Protein AF-A0A7C1K9H1-F1 (afdb_monomer_lite)

pLDDT: mean 91.11, std 9.0, range [36.41, 98.31]

Secondary structure (DSSP, 8-state):
------TT-----EEEES---STTT-HHHHHHHHHHHTT-HHHIIIIIIIIIIIIIIITTT-HHHHHHHHHHTT--HHHHHHHHHHHHHHTPBPTT-S-BHHHHHHHH--S-EEEEEETTT--HHHHHHHHHTT--EEEESS--S-HHHHTHHHHHHHHHHHHHHT--

Foldseek 3Di:
DDPDDPPVPPDQEEEAQLDDFFLQSLVVLVVLQVCVVVVNNVVCLPDVNLPVPLPPVVPPPAPVSVVVSVVSVVDDSVVVNVVSVVSNVQRDADVVGRTGPNNVVVLPDPHHYEYEAAPAADDPVVVVSCVVSVGHYDYDPHDHSCCCRRVVVVVVVVVVVVVVVRPD

Radius of gyration: 17.2 Å; chains: 1; bounding box: 39×38×47 Å

Sequence (168 aa):
MIVAADPERRIKGFVNIEGDLTPHDVFISSRAAAAAERGDFAGWFETDFKEELVLKSWDGKWASCCRYYASLQFCRPEAFLANAREIVLRNQPLPGRSESRMGMTYADLKVPKVFCWGSESLAEGMLDFLEATSLYHKKFEPAFHWPMIDRAEGFYGFLSRFLKSVQD

Structure (mmCIF, N/CA/C/O backbone):
data_AF-A0A7C1K9H1-F1
#
_entry.id   AF-A0A7C1K9H1-F1
#
loop_
_atom_site.group_PDB
_atom_site.id
_atom_site.type_symbol
_atom_site.label_atom_id
_atom_site.label_alt_id
_atom_site.label_comp_id
_atom_site.label_asym_id
_atom_site.label_entity_id
_atom_site.label_seq_id
_atom_site.pdbx_PDB_ins_code
_atom_site.Cartn_x
_atom_site.Cartn_y
_atom_site.Cartn_z
_atom_site.occupancy
_atom_site.B_iso_or_equiv
_atom_site.auth_seq_id
_atom_site.auth_comp_id
_atom_site.auth_asym_id
_atom_site.auth_atom_id
_atom_site.pdbx_PDB_model_num
ATOM 1 N N . MET A 1 1 ? 0.067 -22.910 5.173 1.00 42.69 1 MET A N 1
ATOM 2 C CA . MET A 1 1 ? -0.557 -21.592 5.406 1.00 42.69 1 MET A CA 1
ATOM 3 C C . MET A 1 1 ? -1.117 -21.593 6.816 1.00 42.69 1 MET A C 1
ATOM 5 O O . MET A 1 1 ? -2.015 -22.377 7.090 1.00 42.69 1 MET A O 1
ATOM 9 N N . ILE A 1 2 ? -0.532 -20.812 7.723 1.00 36.41 2 ILE A N 1
ATOM 10 C CA . ILE A 1 2 ? -1.029 -20.696 9.097 1.00 36.41 2 ILE A CA 1
ATOM 11 C C . ILE A 1 2 ? -2.134 -19.643 9.061 1.00 36.41 2 ILE A C 1
ATOM 13 O O . ILE A 1 2 ? -1.858 -18.459 8.895 1.00 36.41 2 ILE A O 1
ATOM 17 N N . VAL A 1 3 ? -3.389 -20.079 9.147 1.00 54.22 3 VAL A N 1
ATOM 18 C CA . VAL A 1 3 ? -4.498 -19.183 9.480 1.00 54.22 3 VAL A CA 1
ATOM 19 C C . VAL A 1 3 ? -4.338 -18.884 10.966 1.00 54.22 3 VAL A C 1
ATOM 21 O O . VAL A 1 3 ? -4.666 -19.717 11.807 1.00 54.22 3 VAL A O 1
ATOM 24 N N . ALA A 1 4 ? -3.730 -17.745 11.290 1.00 65.62 4 ALA A N 1
ATOM 25 C CA . ALA A 1 4 ? -3.620 -17.304 12.670 1.00 65.62 4 ALA A CA 1
ATOM 26 C C . ALA A 1 4 ? -5.005 -16.824 13.122 1.00 65.62 4 ALA A C 1
ATOM 28 O O . ALA A 1 4 ? -5.509 -15.812 12.641 1.00 65.62 4 ALA A O 1
ATOM 29 N N . ALA A 1 5 ? -5.642 -17.595 13.999 1.00 75.06 5 ALA A N 1
ATOM 30 C CA . ALA A 1 5 ? -6.847 -17.172 14.695 1.00 75.06 5 ALA A CA 1
ATOM 31 C C . ALA A 1 5 ? -6.462 -16.414 15.972 1.00 75.06 5 ALA A C 1
ATOM 33 O O . ALA A 1 5 ? -5.412 -16.677 16.559 1.00 75.06 5 ALA A O 1
ATOM 34 N N . ASP A 1 6 ? -7.339 -15.522 16.428 1.00 84.62 6 ASP A N 1
ATOM 35 C CA . ASP A 1 6 ? -7.226 -14.844 17.723 1.00 84.62 6 ASP A CA 1
ATOM 36 C C . ASP A 1 6 ? -8.312 -15.357 18.689 1.00 84.62 6 ASP A C 1
ATOM 38 O O . ASP A 1 6 ? -9.269 -14.641 18.999 1.00 84.62 6 ASP A O 1
ATOM 42 N N . PRO A 1 7 ? -8.235 -16.630 19.131 1.00 83.69 7 PRO A N 1
ATOM 43 C CA . PRO A 1 7 ? -9.258 -17.216 19.997 1.00 83.69 7 PRO A CA 1
ATOM 44 C C . PRO A 1 7 ? -9.335 -16.506 21.355 1.00 83.69 7 PRO A C 1
ATOM 46 O O . PRO A 1 7 ? -10.401 -16.443 21.962 1.00 83.69 7 PRO A O 1
ATOM 49 N N . GLU A 1 8 ? -8.220 -15.929 21.804 1.00 89.38 8 GLU A N 1
ATOM 50 C CA . GLU A 1 8 ? -8.106 -15.182 23.058 1.00 89.38 8 GLU A CA 1
ATOM 51 C C . GLU A 1 8 ? -8.584 -13.723 22.937 1.00 89.38 8 GLU A C 1
ATOM 53 O O . GLU A 1 8 ? -8.588 -12.997 23.931 1.00 89.38 8 GLU A O 1
ATOM 58 N N . ARG A 1 9 ? -9.012 -13.279 21.742 1.00 87.38 9 ARG A N 1
ATOM 59 C CA . ARG A 1 9 ? -9.493 -11.910 21.475 1.00 87.38 9 ARG A CA 1
ATOM 60 C C . ARG A 1 9 ? -8.503 -10.837 21.947 1.00 87.38 9 ARG A C 1
ATOM 62 O O . ARG A 1 9 ? -8.896 -9.837 22.566 1.00 87.38 9 ARG A O 1
ATOM 69 N N . ARG A 1 10 ? -7.212 -11.066 21.699 1.00 90.88 10 ARG A N 1
ATOM 70 C CA . ARG A 1 10 ? -6.106 -10.158 22.032 1.00 90.88 10 ARG A CA 1
ATOM 71 C C . ARG A 1 10 ? -6.031 -8.971 21.080 1.00 90.88 10 ARG A C 1
ATOM 73 O O . ARG A 1 10 ? -5.587 -7.900 21.485 1.00 90.88 10 ARG A O 1
ATOM 80 N N . ILE A 1 11 ? -6.468 -9.137 19.836 1.00 92.69 11 ILE A N 1
ATOM 81 C CA . ILE A 1 11 ? -6.533 -8.073 18.839 1.00 92.69 11 ILE A CA 1
ATOM 82 C C . ILE A 1 11 ? -7.756 -7.214 19.158 1.00 92.69 11 ILE A C 1
ATOM 84 O O . ILE A 1 11 ? -8.897 -7.627 18.969 1.00 92.69 11 ILE A O 1
ATOM 88 N N . LYS A 1 12 ? -7.512 -6.003 19.662 1.00 94.50 12 LYS A N 1
ATOM 89 C CA . LYS A 1 12 ? -8.573 -5.047 20.015 1.00 94.50 12 LYS A CA 1
ATOM 90 C C . LYS A 1 12 ? -8.904 -4.054 18.910 1.00 94.50 12 LYS A C 1
ATOM 92 O O . LYS A 1 12 ? -9.960 -3.441 18.936 1.00 94.50 12 LYS A O 1
ATOM 97 N N . GLY A 1 13 ? -8.031 -3.918 17.919 1.00 95.12 13 GLY A N 1
ATOM 98 C CA . GLY A 1 13 ? -8.283 -3.063 16.772 1.00 95.12 13 GLY A CA 1
ATOM 99 C C . GLY A 1 13 ? -7.324 -3.337 15.625 1.00 95.12 13 GLY A C 1
ATOM 100 O O . GLY A 1 13 ? -6.299 -3.995 15.802 1.00 95.12 13 GLY A O 1
ATOM 101 N N . PHE A 1 14 ? -7.670 -2.830 14.445 1.00 95.94 14 PHE A N 1
ATOM 102 C CA . PHE A 1 14 ? -6.897 -3.019 13.225 1.00 95.94 14 PHE A CA 1
ATOM 103 C C . PHE A 1 14 ? -6.786 -1.712 12.435 1.00 95.94 14 PHE A C 1
ATOM 105 O O . PHE A 1 14 ? -7.788 -1.122 12.034 1.00 95.94 14 PHE A O 1
ATOM 112 N N . VAL A 1 15 ? -5.559 -1.267 12.179 1.00 96.94 15 VAL A N 1
ATOM 113 C CA . VAL A 1 15 ? -5.284 -0.101 11.333 1.00 96.94 15 VAL A CA 1
ATOM 114 C C . VAL A 1 15 ? -4.713 -0.611 10.021 1.00 96.94 15 VAL A C 1
ATOM 116 O O . VAL A 1 15 ? -3.608 -1.148 9.999 1.00 96.94 15 VAL A O 1
ATOM 119 N N . ASN A 1 16 ? -5.473 -0.457 8.941 1.00 95.62 16 ASN A N 1
ATOM 120 C CA . ASN A 1 16 ? -4.986 -0.702 7.591 1.00 95.62 16 ASN A CA 1
ATOM 121 C C . ASN A 1 16 ? -4.458 0.617 7.023 1.00 95.62 16 ASN A C 1
ATOM 123 O O . ASN A 1 16 ? -5.179 1.609 7.067 1.00 95.62 16 ASN A O 1
ATOM 127 N N . ILE A 1 17 ? -3.228 0.648 6.520 1.00 95.19 17 ILE A N 1
ATOM 128 C CA . ILE A 1 17 ? -2.641 1.830 5.881 1.00 95.19 17 ILE A CA 1
ATOM 129 C C . ILE A 1 17 ? -2.395 1.448 4.430 1.00 95.19 17 ILE A C 1
ATOM 131 O O . ILE A 1 17 ? -1.437 0.734 4.156 1.00 95.19 17 ILE A O 1
ATOM 135 N N . GLU A 1 18 ? -3.303 1.866 3.551 1.00 91.00 18 GLU A N 1
ATOM 136 C CA . GLU A 1 18 ? -3.249 1.607 2.104 1.00 91.00 18 GLU A CA 1
ATOM 137 C C . GLU A 1 18 ? -2.947 0.160 1.695 1.00 91.00 18 GLU A C 1
ATOM 139 O O . GLU A 1 18 ? -2.341 -0.096 0.660 1.00 91.00 18 GLU A O 1
ATOM 144 N N . GLY A 1 19 ? -3.369 -0.811 2.505 1.00 89.12 19 GLY A N 1
ATOM 145 C CA . GLY A 1 19 ? -3.299 -2.213 2.127 1.00 89.12 19 GLY A CA 1
ATOM 146 C C . GLY A 1 19 ? -4.357 -2.547 1.082 1.00 89.12 19 GLY A C 1
ATOM 147 O O . GLY A 1 19 ? -5.501 -2.110 1.202 1.00 89.12 19 GLY A O 1
ATOM 148 N N . ASP A 1 20 ? -3.984 -3.376 0.112 1.00 89.62 20 ASP A N 1
ATOM 149 C CA . ASP A 1 20 ? -4.847 -3.775 -0.999 1.00 89.62 20 ASP A CA 1
ATOM 150 C C . ASP A 1 20 ? -6.151 -4.418 -0.501 1.00 89.62 20 ASP A C 1
ATOM 152 O O . ASP A 1 20 ? -6.135 -5.482 0.131 1.00 89.62 20 ASP A O 1
ATOM 156 N N . LEU A 1 21 ? -7.288 -3.776 -0.785 1.00 89.19 21 LEU A N 1
ATOM 157 C CA . LEU A 1 21 ? -8.617 -4.347 -0.538 1.00 89.19 21 LEU A CA 1
ATOM 158 C C . LEU A 1 21 ? -9.332 -4.702 -1.843 1.00 89.19 21 LEU A C 1
ATOM 160 O O . LEU A 1 21 ? -10.220 -5.561 -1.846 1.00 89.19 21 LEU A O 1
ATOM 164 N N . THR A 1 22 ? -8.934 -4.096 -2.961 1.00 88.06 22 THR A N 1
ATOM 165 C CA . THR A 1 22 ? -9.557 -4.315 -4.265 1.00 88.06 22 THR A CA 1
ATOM 166 C C . THR A 1 22 ? -8.532 -4.729 -5.324 1.00 88.06 22 THR A C 1
ATOM 168 O O . THR A 1 22 ? -7.336 -4.471 -5.175 1.00 88.06 22 THR A O 1
ATOM 171 N N . PRO A 1 23 ? -8.979 -5.326 -6.444 1.00 85.81 23 PRO A N 1
ATOM 172 C CA . PRO A 1 23 ? -8.108 -5.551 -7.597 1.00 85.81 23 PRO A CA 1
ATOM 173 C C . PRO A 1 23 ? -7.551 -4.252 -8.214 1.00 85.81 23 PRO A C 1
ATOM 175 O O . PRO A 1 23 ? -6.617 -4.313 -9.009 1.00 85.81 23 PRO A O 1
ATOM 178 N N . HIS A 1 24 ? -8.113 -3.083 -7.884 1.00 84.31 24 HIS A N 1
ATOM 179 C CA . HIS A 1 24 ? -7.668 -1.795 -8.422 1.00 84.31 24 HIS A CA 1
ATOM 180 C C . HIS A 1 24 ? -6.378 -1.288 -7.762 1.00 84.31 24 HIS A C 1
ATOM 182 O O . HIS A 1 24 ? -5.612 -0.573 -8.405 1.00 84.31 24 HIS A O 1
ATOM 188 N N . ASP A 1 25 ? -6.103 -1.703 -6.523 1.00 83.69 25 ASP A N 1
ATOM 189 C CA . ASP A 1 25 ? -4.963 -1.209 -5.735 1.00 83.69 25 ASP A CA 1
ATOM 190 C C . ASP A 1 25 ? -3.648 -1.932 -6.077 1.00 83.69 25 ASP A C 1
ATOM 192 O O . ASP A 1 25 ? -2.552 -1.396 -5.920 1.00 83.69 25 ASP A O 1
ATOM 196 N N . VAL A 1 26 ? -3.735 -3.118 -6.687 1.00 88.19 26 VAL A N 1
ATOM 197 C CA . VAL A 1 26 ? -2.577 -3.989 -6.947 1.00 88.19 26 VAL A CA 1
ATOM 198 C C . VAL A 1 26 ? -1.810 -3.652 -8.232 1.00 88.19 26 VAL A C 1
ATOM 200 O O . VAL A 1 26 ? -1.228 -4.538 -8.867 1.00 88.19 26 VAL A O 1
ATOM 203 N N . PHE A 1 27 ? -1.794 -2.388 -8.662 1.00 89.88 27 PHE A N 1
ATOM 204 C CA . PHE A 1 27 ? -1.278 -2.002 -9.982 1.00 89.88 27 PHE A CA 1
ATOM 205 C C . PHE A 1 27 ? 0.232 -2.257 -10.144 1.00 89.88 27 PHE A C 1
ATOM 207 O O . PHE A 1 27 ? 0.649 -2.793 -11.174 1.00 89.88 27 PHE A O 1
ATOM 214 N N . ILE A 1 28 ? 1.058 -1.936 -9.137 1.00 93.44 28 ILE A N 1
ATOM 215 C CA . ILE A 1 28 ? 2.505 -2.228 -9.163 1.00 93.44 28 ILE A CA 1
ATOM 216 C C . ILE A 1 28 ? 2.735 -3.734 -9.198 1.00 93.44 28 ILE A C 1
ATOM 218 O O . ILE A 1 28 ? 3.493 -4.226 -10.033 1.00 93.44 28 ILE A O 1
ATOM 222 N N . SER A 1 29 ? 2.038 -4.470 -8.332 1.00 95.12 29 SER A N 1
ATOM 223 C CA . SER A 1 29 ? 2.144 -5.926 -8.244 1.00 95.12 29 SER A CA 1
ATOM 224 C C . SER A 1 29 ? 1.739 -6.606 -9.556 1.00 95.12 29 SER A C 1
ATOM 226 O O . SER A 1 29 ? 2.416 -7.523 -10.018 1.00 95.12 29 SER A O 1
ATOM 228 N N . SER A 1 30 ? 0.692 -6.100 -10.213 1.00 94.81 30 SER A N 1
ATOM 229 C CA . SER A 1 30 ? 0.236 -6.567 -11.527 1.00 94.81 30 SER A CA 1
ATOM 230 C C . SER A 1 30 ? 1.267 -6.295 -12.621 1.00 94.81 30 SER A C 1
ATOM 232 O O . SER A 1 30 ? 1.564 -7.181 -13.421 1.00 94.81 30 SER A O 1
ATOM 234 N N . ARG A 1 31 ? 1.871 -5.098 -12.640 1.00 96.44 31 ARG A N 1
ATOM 235 C CA . ARG A 1 31 ? 2.936 -4.754 -13.598 1.00 96.44 31 ARG A CA 1
ATOM 236 C C . ARG A 1 31 ? 4.181 -5.619 -13.401 1.00 96.44 31 ARG A C 1
ATOM 238 O O . ARG A 1 31 ? 4.726 -6.107 -14.388 1.00 96.44 31 ARG A O 1
ATOM 245 N N . ALA A 1 32 ? 4.571 -5.868 -12.152 1.00 97.50 32 ALA A N 1
ATOM 246 C CA . ALA A 1 32 ? 5.688 -6.744 -11.810 1.00 97.50 32 ALA A CA 1
ATOM 247 C C . ALA A 1 32 ? 5.455 -8.183 -12.292 1.00 97.50 32 ALA A C 1
ATOM 249 O O . ALA A 1 32 ? 6.321 -8.776 -12.938 1.00 97.50 32 ALA A O 1
ATOM 250 N N . ALA A 1 33 ? 4.269 -8.736 -12.012 1.00 96.94 33 ALA A N 1
ATOM 251 C CA . ALA A 1 33 ? 3.891 -10.075 -12.452 1.00 96.94 33 ALA A CA 1
ATOM 252 C C . ALA A 1 33 ? 3.893 -10.182 -13.986 1.00 96.94 33 ALA A C 1
ATOM 254 O O . ALA A 1 33 ? 4.521 -11.091 -14.528 1.00 96.94 33 ALA A O 1
ATOM 255 N N . ALA A 1 34 ? 3.296 -9.209 -14.680 1.00 97.06 34 ALA A N 1
ATOM 256 C CA . ALA A 1 34 ? 3.252 -9.174 -16.140 1.00 97.06 34 ALA A CA 1
ATOM 257 C C . ALA A 1 34 ? 4.646 -9.023 -16.775 1.00 97.06 34 ALA A C 1
ATOM 259 O O . ALA A 1 34 ? 4.929 -9.641 -17.800 1.00 97.06 34 ALA A O 1
ATOM 260 N N . ALA A 1 35 ? 5.539 -8.216 -16.192 1.00 97.81 35 ALA A N 1
ATOM 261 C CA . ALA A 1 35 ? 6.923 -8.108 -16.659 1.00 97.81 35 ALA A CA 1
ATOM 262 C C . ALA A 1 35 ? 7.663 -9.446 -16.529 1.00 97.81 35 ALA A C 1
ATOM 264 O O . ALA A 1 35 ? 8.363 -9.867 -17.450 1.00 97.81 35 ALA A O 1
ATOM 265 N N . ALA A 1 36 ? 7.447 -10.163 -15.424 1.00 97.56 36 ALA A N 1
ATOM 266 C CA . ALA A 1 36 ? 8.023 -11.486 -15.226 1.00 97.56 36 ALA A CA 1
ATOM 267 C C . ALA A 1 36 ? 7.480 -12.536 -16.203 1.00 97.56 36 ALA A C 1
ATOM 269 O O . ALA A 1 36 ? 8.250 -13.367 -16.676 1.00 97.56 36 ALA A O 1
ATOM 270 N N . GLU A 1 37 ? 6.188 -12.497 -16.535 1.00 97.44 37 GLU A N 1
ATOM 271 C CA . GLU A 1 37 ? 5.587 -13.376 -17.552 1.00 97.44 37 GLU A CA 1
ATOM 272 C C . GLU A 1 37 ? 6.181 -13.149 -18.946 1.00 97.44 37 GLU A C 1
ATOM 274 O O . GLU A 1 37 ? 6.340 -14.099 -19.710 1.00 97.44 37 GLU A O 1
ATOM 279 N N . ARG A 1 38 ? 6.576 -11.909 -19.261 1.00 97.62 38 ARG A N 1
ATOM 280 C CA . ARG A 1 38 ? 7.287 -11.571 -20.504 1.00 97.62 38 ARG A CA 1
ATOM 281 C C . ARG A 1 38 ? 8.789 -11.875 -20.467 1.00 97.62 38 ARG A C 1
ATOM 283 O O . ARG A 1 38 ? 9.457 -11.688 -21.477 1.00 97.62 38 ARG A O 1
ATOM 290 N N . GLY A 1 39 ? 9.327 -12.324 -19.331 1.00 97.81 39 GLY A N 1
ATOM 291 C CA . GLY A 1 39 ? 10.761 -12.571 -19.156 1.00 97.81 39 GLY A CA 1
ATOM 292 C C . GLY A 1 39 ? 11.612 -11.309 -18.956 1.00 97.81 39 GLY A C 1
ATOM 293 O O . GLY A 1 39 ? 12.830 -11.392 -19.055 1.00 97.81 39 GLY A O 1
ATOM 294 N N . ASP A 1 40 ? 10.995 -10.166 -18.645 1.00 97.81 40 ASP A N 1
ATOM 295 C CA . ASP A 1 40 ? 11.643 -8.845 -18.556 1.00 97.81 40 ASP A CA 1
ATOM 296 C C . ASP A 1 40 ? 11.541 -8.224 -17.148 1.00 97.81 40 ASP A C 1
ATOM 298 O O . ASP A 1 40 ? 11.511 -7.013 -16.950 1.00 97.81 40 ASP A O 1
ATOM 302 N N . PHE A 1 41 ? 11.444 -9.056 -16.110 1.00 98.25 41 PHE A N 1
ATOM 303 C CA . PHE A 1 41 ? 11.285 -8.538 -14.750 1.00 98.25 41 PHE A CA 1
ATOM 304 C C . PHE A 1 41 ? 12.474 -7.681 -14.295 1.00 98.25 41 PHE A C 1
ATOM 306 O O . PHE A 1 41 ? 12.266 -6.664 -13.644 1.00 98.25 41 PHE A O 1
ATOM 313 N N . ALA A 1 42 ? 13.706 -8.074 -14.629 1.00 97.44 42 ALA A N 1
ATOM 314 C CA . ALA A 1 42 ? 14.899 -7.359 -14.180 1.00 97.44 42 ALA A CA 1
ATOM 315 C C . ALA A 1 42 ? 14.992 -5.949 -14.787 1.00 97.44 42 ALA A C 1
ATOM 317 O O . ALA A 1 42 ? 15.226 -4.993 -14.052 1.00 97.44 42 ALA A O 1
ATOM 318 N N . GLY A 1 43 ? 14.758 -5.821 -16.100 1.00 97.50 43 GLY A N 1
ATOM 319 C CA . GLY A 1 43 ? 14.746 -4.528 -16.791 1.00 97.50 43 GLY A CA 1
ATOM 320 C C . GLY A 1 43 ? 13.627 -3.631 -16.274 1.00 97.50 43 GLY A C 1
ATOM 321 O O . GLY A 1 43 ? 13.871 -2.493 -15.877 1.00 97.50 43 GLY A O 1
ATOM 322 N N . TRP A 1 44 ? 12.419 -4.185 -16.157 1.00 98.00 44 TRP A N 1
ATOM 323 C CA . TRP A 1 44 ? 11.281 -3.471 -15.585 1.00 98.00 44 TRP A CA 1
ATOM 324 C C . TRP A 1 44 ? 11.531 -2.999 -14.143 1.00 98.00 44 TRP A C 1
ATOM 326 O O . TRP A 1 44 ? 11.202 -1.867 -13.796 1.00 98.00 44 TRP A O 1
ATOM 336 N N . PHE A 1 45 ? 12.097 -3.850 -13.282 1.00 97.88 45 PHE A N 1
ATOM 337 C CA . PHE A 1 45 ? 12.294 -3.524 -11.868 1.00 97.88 45 PHE A CA 1
ATOM 338 C C . PHE A 1 45 ? 13.323 -2.406 -11.681 1.00 97.88 45 PHE A C 1
ATOM 340 O O . PHE A 1 45 ? 13.079 -1.469 -10.920 1.00 97.88 45 PHE A O 1
ATOM 347 N N . GLU A 1 46 ? 14.455 -2.489 -12.382 1.00 97.19 46 GLU A N 1
ATOM 348 C CA . GLU A 1 46 ? 15.545 -1.520 -12.251 1.00 97.19 46 GLU A CA 1
ATOM 349 C C . GLU A 1 46 ? 15.251 -0.197 -12.961 1.00 97.19 46 GLU A C 1
ATOM 351 O O . GLU A 1 46 ? 15.501 0.860 -12.389 1.00 97.19 46 GLU A O 1
ATOM 356 N N . THR A 1 47 ? 14.672 -0.225 -14.161 1.00 96.06 47 THR A N 1
ATOM 357 C CA . THR A 1 47 ? 14.462 0.992 -14.956 1.00 96.06 47 THR A CA 1
ATOM 358 C C . THR A 1 47 ? 13.042 1.527 -14.805 1.00 96.06 47 THR A C 1
ATOM 360 O O . THR A 1 47 ? 12.837 2.569 -14.183 1.00 96.06 47 THR A O 1
ATOM 363 N N . ASP A 1 48 ? 12.040 0.814 -15.320 1.00 96.50 48 ASP A N 1
ATOM 364 C CA . ASP A 1 48 ? 10.667 1.331 -15.390 1.00 96.50 48 ASP A CA 1
ATOM 365 C C . ASP A 1 48 ? 10.083 1.628 -14.001 1.00 96.50 48 ASP A C 1
ATOM 367 O O . ASP A 1 48 ? 9.387 2.624 -13.795 1.00 96.50 48 ASP A O 1
ATOM 371 N N . PHE A 1 49 ? 10.347 0.750 -13.034 1.00 96.31 49 PHE A N 1
ATOM 372 C CA . PHE A 1 49 ? 9.811 0.873 -11.689 1.00 96.31 49 PHE A CA 1
ATOM 373 C C . PHE A 1 49 ? 10.672 1.773 -10.799 1.00 96.31 49 PHE A C 1
ATOM 375 O O . PHE A 1 49 ? 10.192 2.814 -10.349 1.00 96.31 49 PHE A O 1
ATOM 382 N N . LYS A 1 50 ? 11.925 1.395 -10.520 1.00 95.19 50 LYS A N 1
ATOM 383 C CA . LYS A 1 50 ? 12.778 2.148 -9.587 1.00 95.19 50 LYS A CA 1
ATOM 384 C C . LYS A 1 50 ? 13.108 3.547 -10.104 1.00 95.19 50 LYS A C 1
ATOM 386 O O . LYS A 1 50 ? 12.959 4.508 -9.350 1.00 95.19 50 LYS A O 1
ATOM 391 N N . GLU A 1 51 ? 13.550 3.676 -11.351 1.00 93.44 51 GLU A N 1
ATOM 392 C CA . GLU A 1 51 ? 14.002 4.961 -11.887 1.00 93.44 51 GLU A CA 1
ATOM 393 C C . GLU A 1 51 ? 12.852 5.804 -12.439 1.00 93.44 51 GLU A C 1
ATOM 395 O O . GLU A 1 51 ? 12.626 6.917 -11.972 1.00 93.44 51 GLU A O 1
ATOM 400 N N . GLU A 1 52 ? 12.106 5.307 -13.423 1.00 94.69 52 GLU A N 1
ATOM 401 C CA . GLU A 1 52 ? 11.107 6.134 -14.108 1.00 94.69 52 GLU A CA 1
ATOM 402 C C . GLU A 1 52 ? 9.905 6.440 -13.211 1.00 94.69 52 GLU A C 1
ATOM 404 O O . GLU A 1 52 ? 9.494 7.596 -13.071 1.00 94.69 52 GLU A O 1
ATOM 409 N N . LEU A 1 53 ? 9.348 5.422 -12.554 1.00 92.88 53 LEU A N 1
ATOM 410 C CA . LEU A 1 53 ? 8.166 5.614 -11.726 1.00 92.88 53 LEU A CA 1
ATOM 411 C C . LEU A 1 53 ? 8.513 6.192 -10.349 1.00 92.88 53 LEU A C 1
ATOM 413 O O . LEU A 1 53 ? 8.033 7.267 -9.995 1.00 92.88 53 LEU A O 1
ATOM 417 N N . VAL A 1 54 ? 9.343 5.503 -9.565 1.00 92.25 54 VAL A N 1
ATOM 418 C CA . VAL A 1 54 ? 9.584 5.902 -8.173 1.00 92.25 54 VAL A CA 1
ATOM 419 C C . VAL A 1 54 ? 10.497 7.131 -8.091 1.00 92.25 54 VAL A C 1
ATOM 421 O O . VAL A 1 54 ? 10.152 8.081 -7.390 1.00 92.25 54 VAL A O 1
ATOM 424 N N . LEU A 1 55 ? 11.628 7.150 -8.805 1.00 89.88 55 LEU A N 1
ATOM 425 C CA . LEU A 1 55 ? 12.584 8.261 -8.731 1.00 89.88 55 LEU A CA 1
ATOM 426 C C . LEU A 1 55 ? 12.215 9.464 -9.608 1.00 89.88 55 LEU A C 1
ATOM 428 O O . LEU A 1 55 ? 12.489 10.585 -9.224 1.00 89.88 55 LEU A O 1
ATOM 432 N N . LYS A 1 56 ? 11.653 9.303 -10.806 1.00 89.50 56 LYS A N 1
ATOM 433 C CA . LYS A 1 56 ? 11.409 10.463 -11.689 1.00 89.50 56 LYS A CA 1
ATOM 434 C C . LYS A 1 56 ? 9.977 10.974 -11.607 1.00 89.50 56 LYS A C 1
ATOM 436 O O . LYS A 1 56 ? 9.759 12.183 -11.636 1.00 89.50 56 LYS A O 1
ATOM 441 N N . SER A 1 57 ? 8.996 10.076 -11.514 1.00 88.12 57 SER A N 1
ATOM 442 C CA . SER A 1 57 ? 7.579 10.460 -11.486 1.00 88.12 57 SER A CA 1
ATOM 443 C C . SER A 1 57 ? 7.095 10.850 -10.086 1.00 88.12 57 SER A C 1
ATOM 445 O O . SER A 1 57 ? 6.346 11.825 -9.938 1.00 88.12 57 SER A O 1
ATOM 447 N N . TRP A 1 58 ? 7.504 10.092 -9.064 1.00 87.25 58 TRP A N 1
ATOM 448 C CA . TRP A 1 58 ? 7.041 10.279 -7.686 1.00 87.25 58 TRP A CA 1
ATOM 449 C C . TRP A 1 58 ? 7.993 11.102 -6.808 1.00 87.25 58 TRP A C 1
ATOM 451 O O . TRP A 1 58 ? 7.522 11.769 -5.879 1.00 87.25 58 TRP A O 1
ATOM 461 N N . ASP A 1 59 ? 9.304 11.064 -7.070 1.00 69.38 59 ASP A N 1
ATOM 462 C CA . ASP A 1 59 ? 10.288 11.830 -6.297 1.00 69.38 59 ASP A CA 1
ATOM 463 C C . ASP A 1 59 ? 10.127 13.345 -6.486 1.00 69.38 59 ASP A C 1
ATOM 465 O O . ASP A 1 59 ? 9.584 13.837 -7.477 1.00 69.38 59 ASP A O 1
ATOM 469 N N . GLY A 1 60 ? 10.569 14.104 -5.484 1.00 69.38 60 GLY A N 1
ATOM 470 C CA . GLY A 1 60 ? 10.467 15.565 -5.443 1.00 69.38 60 GLY A CA 1
ATOM 471 C C . GLY A 1 60 ? 9.094 16.110 -5.030 1.00 69.38 60 GLY A C 1
ATOM 472 O O . GLY A 1 60 ? 8.996 17.290 -4.696 1.00 69.38 60 GLY A O 1
ATOM 473 N N . LYS A 1 61 ? 8.047 15.271 -4.990 1.00 79.69 61 LYS A N 1
ATOM 474 C CA . LYS A 1 61 ? 6.703 15.654 -4.510 1.00 79.69 61 LYS A CA 1
ATOM 475 C C . LYS A 1 61 ? 6.431 15.243 -3.061 1.00 79.69 61 LYS A C 1
ATOM 477 O O . LYS A 1 61 ? 5.769 15.987 -2.342 1.00 79.69 61 LYS A O 1
ATOM 482 N N . TRP A 1 62 ? 6.957 14.094 -2.624 1.00 87.88 62 TRP A N 1
ATOM 483 C CA . TRP A 1 62 ? 6.672 13.517 -1.303 1.00 87.88 62 TRP A CA 1
ATOM 484 C C . TRP A 1 62 ? 7.927 12.956 -0.643 1.00 87.88 62 TRP A C 1
ATOM 486 O O . TRP A 1 62 ? 8.687 12.212 -1.261 1.00 87.88 62 TRP A O 1
ATOM 496 N N . ALA A 1 63 ? 8.113 13.250 0.646 1.00 90.31 63 ALA A N 1
ATOM 497 C CA . ALA A 1 63 ? 9.243 12.734 1.420 1.00 90.31 63 ALA A CA 1
ATOM 498 C C . ALA A 1 63 ? 9.208 11.201 1.543 1.00 90.31 63 ALA A C 1
ATOM 500 O O . ALA A 1 63 ? 10.248 10.551 1.690 1.00 90.31 63 ALA A O 1
ATOM 501 N N . SER A 1 64 ? 8.011 10.618 1.497 1.00 92.19 64 SER A N 1
ATOM 502 C CA . SER A 1 64 ? 7.811 9.177 1.509 1.00 92.19 64 SER A CA 1
ATOM 503 C C . SER A 1 64 ? 8.374 8.476 0.264 1.00 92.19 64 SER A C 1
ATOM 505 O O . SER A 1 64 ? 9.012 7.430 0.403 1.00 92.19 64 SER A O 1
ATOM 507 N N . CYS A 1 65 ? 8.274 9.088 -0.920 1.00 91.62 65 CYS A N 1
ATOM 508 C CA . CYS A 1 65 ? 8.814 8.547 -2.171 1.00 91.62 65 CYS A CA 1
ATOM 509 C C . CYS A 1 65 ? 10.346 8.464 -2.160 1.00 91.62 65 CYS A C 1
ATOM 511 O O . CYS A 1 65 ? 10.895 7.421 -2.516 1.00 91.62 65 CYS A O 1
ATOM 513 N N . CYS A 1 66 ? 11.038 9.492 -1.648 1.00 90.25 66 CYS A N 1
ATOM 514 C CA . CYS A 1 66 ? 12.500 9.468 -1.502 1.00 90.25 66 CYS A CA 1
ATOM 515 C C . CYS A 1 66 ? 12.956 8.271 -0.645 1.00 90.25 66 CYS A C 1
ATOM 517 O O . CYS A 1 66 ? 13.916 7.566 -0.961 1.00 90.25 66 CYS A O 1
ATOM 519 N N . ARG A 1 67 ? 12.246 8.025 0.466 1.00 93.12 67 ARG A N 1
ATOM 520 C CA . ARG A 1 67 ? 12.540 6.921 1.395 1.00 93.12 67 ARG A CA 1
ATOM 521 C C . ARG A 1 67 ? 12.224 5.563 0.782 1.00 93.12 67 ARG A C 1
ATOM 523 O O . ARG A 1 67 ? 12.958 4.601 1.019 1.00 93.12 67 ARG A O 1
ATOM 530 N N . TYR A 1 68 ? 11.154 5.479 -0.003 1.00 93.69 68 TYR A N 1
ATOM 531 C CA . TYR A 1 68 ? 10.809 4.262 -0.718 1.00 93.69 68 TYR A CA 1
ATOM 532 C C . TYR A 1 68 ? 11.866 3.915 -1.766 1.00 93.69 68 TYR A C 1
ATOM 534 O O . TYR A 1 68 ? 12.373 2.796 -1.757 1.00 93.69 68 TYR A O 1
ATOM 542 N N . TYR A 1 69 ? 12.295 4.890 -2.574 1.00 93.75 69 TYR A N 1
ATOM 543 C CA . TYR A 1 69 ? 13.386 4.707 -3.532 1.00 93.75 69 TYR A CA 1
ATOM 544 C C . TYR A 1 69 ? 14.666 4.197 -2.861 1.00 93.75 69 TYR A C 1
ATOM 546 O O . TYR A 1 69 ? 15.269 3.226 -3.320 1.00 93.75 69 TYR A O 1
ATOM 554 N N . ALA A 1 70 ? 15.054 4.805 -1.735 1.00 93.75 70 ALA A N 1
ATOM 555 C CA . ALA A 1 70 ? 16.214 4.361 -0.968 1.00 93.75 70 ALA A CA 1
ATOM 556 C C . ALA A 1 70 ? 16.054 2.915 -0.466 1.00 93.75 70 ALA A C 1
ATOM 558 O O . ALA A 1 70 ? 16.997 2.130 -0.530 1.00 93.75 70 ALA A O 1
ATOM 559 N N . SER A 1 71 ? 14.852 2.534 -0.026 1.00 94.69 71 SER A N 1
ATOM 560 C CA . SER A 1 71 ? 14.555 1.166 0.420 1.00 94.69 71 SER A CA 1
ATOM 561 C C . SER A 1 71 ? 14.654 0.148 -0.723 1.00 94.69 71 SER A C 1
ATOM 563 O O . SER A 1 71 ? 15.118 -0.972 -0.506 1.00 94.69 71 SER A O 1
ATOM 565 N N . LEU A 1 72 ? 14.285 0.531 -1.951 1.00 95.38 72 LEU A N 1
ATOM 566 C CA . LEU A 1 72 ? 14.391 -0.332 -3.133 1.00 95.38 72 LEU A CA 1
ATOM 567 C C . LEU A 1 72 ? 15.840 -0.683 -3.494 1.00 95.38 72 LEU A C 1
ATOM 569 O O . LEU A 1 72 ? 16.067 -1.735 -4.084 1.00 95.38 72 LEU A O 1
ATOM 573 N N . GLN A 1 73 ? 16.824 0.125 -3.088 1.00 94.75 73 GLN A N 1
ATOM 574 C CA . GLN A 1 73 ? 18.248 -0.190 -3.289 1.00 94.75 73 GLN A CA 1
ATOM 575 C C . GLN A 1 73 ? 18.720 -1.392 -2.460 1.00 94.75 73 GLN A C 1
ATOM 577 O O . GLN A 1 73 ? 19.696 -2.046 -2.814 1.00 94.75 73 GLN A O 1
ATOM 582 N N . PHE A 1 74 ? 18.016 -1.701 -1.370 1.00 95.88 74 PHE A N 1
ATOM 583 C CA . PHE A 1 74 ? 18.299 -2.846 -0.499 1.00 95.88 74 PHE A CA 1
ATOM 584 C C . P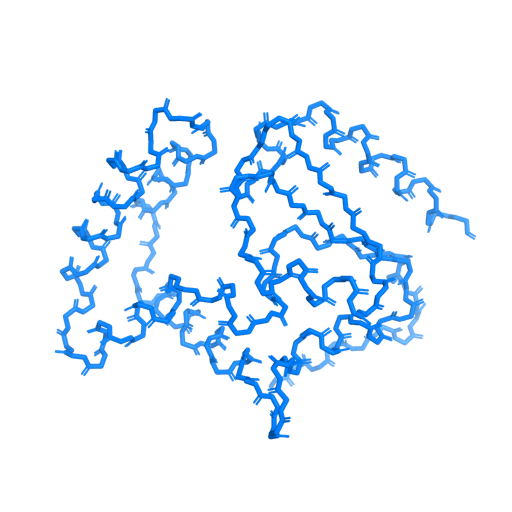HE A 1 74 ? 17.300 -3.992 -0.695 1.00 95.88 74 PHE A C 1
ATOM 586 O O . PHE A 1 74 ? 17.362 -5.009 0.000 1.00 95.88 74 PHE A O 1
ATOM 593 N N . CYS A 1 75 ? 16.349 -3.829 -1.614 1.00 96.31 75 CYS A N 1
ATOM 594 C CA . CYS A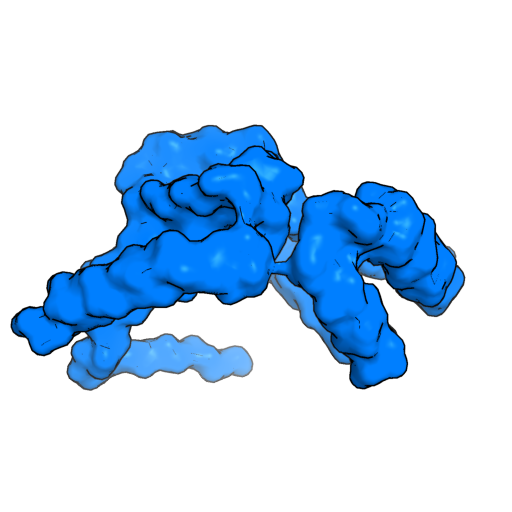 1 75 ? 15.331 -4.825 -1.888 1.00 96.31 75 CYS A CA 1
ATOM 595 C C . CYS A 1 75 ? 15.926 -5.991 -2.683 1.00 96.31 75 CYS A C 1
ATOM 597 O O . CYS A 1 75 ? 16.691 -5.793 -3.622 1.00 96.31 75 CYS A O 1
ATOM 599 N N . ARG A 1 76 ? 15.534 -7.220 -2.333 1.00 97.69 76 ARG A N 1
ATOM 600 C CA . ARG A 1 76 ? 15.819 -8.407 -3.145 1.00 97.69 76 ARG A CA 1
ATOM 601 C C . ARG A 1 76 ? 14.755 -8.519 -4.242 1.00 97.69 76 ARG A C 1
ATOM 603 O O . ARG A 1 76 ? 13.596 -8.767 -3.884 1.00 97.69 76 ARG A O 1
ATOM 610 N N . PRO A 1 77 ? 15.101 -8.389 -5.536 1.00 97.19 77 PRO A N 1
ATOM 611 C CA . PRO A 1 77 ? 14.107 -8.380 -6.611 1.00 97.19 77 PRO A CA 1
ATOM 612 C C . PRO A 1 77 ? 13.237 -9.644 -6.636 1.00 97.19 77 PRO A C 1
ATOM 614 O O . PRO A 1 77 ? 12.036 -9.577 -6.888 1.00 97.19 77 PRO A O 1
ATOM 617 N N . GLU A 1 78 ? 13.797 -10.804 -6.292 1.00 97.00 78 GLU A N 1
ATOM 618 C CA . GLU A 1 78 ? 13.054 -12.067 -6.276 1.00 97.00 78 GLU A CA 1
ATOM 619 C C . GLU A 1 78 ? 11.999 -12.097 -5.165 1.00 97.00 78 GLU A C 1
ATOM 621 O O . GLU A 1 78 ? 10.902 -12.619 -5.363 1.00 97.00 78 GLU A O 1
ATOM 626 N N . ALA A 1 79 ? 12.312 -11.517 -4.001 1.00 97.62 79 ALA A N 1
ATOM 627 C CA . ALA A 1 79 ? 11.366 -11.411 -2.893 1.00 97.62 79 ALA A CA 1
ATOM 628 C C . ALA A 1 79 ? 10.237 -10.427 -3.227 1.00 97.62 79 ALA A C 1
ATOM 630 O O . ALA A 1 79 ? 9.074 -10.705 -2.933 1.00 97.62 79 ALA A O 1
ATOM 631 N N . PHE A 1 80 ? 10.569 -9.317 -3.894 1.00 97.62 80 PHE A N 1
ATOM 632 C CA . PHE A 1 80 ? 9.580 -8.374 -4.408 1.00 97.62 80 PHE A CA 1
ATOM 633 C C . PHE A 1 80 ? 8.619 -9.055 -5.387 1.00 97.62 80 PHE A C 1
ATOM 635 O O . PHE A 1 80 ? 7.405 -8.973 -5.211 1.00 97.62 80 PHE A O 1
ATOM 642 N N . LEU A 1 81 ? 9.146 -9.782 -6.378 1.00 98.00 81 LEU A N 1
ATOM 643 C CA . LEU A 1 81 ? 8.326 -10.483 -7.366 1.00 98.00 81 LEU A CA 1
ATOM 644 C C . LEU A 1 81 ? 7.450 -11.569 -6.734 1.00 98.00 81 LEU A C 1
ATOM 646 O O . LEU A 1 81 ? 6.284 -11.712 -7.103 1.00 98.00 81 LEU A O 1
ATOM 650 N N . ALA A 1 82 ? 7.996 -12.344 -5.795 1.00 97.88 82 ALA A N 1
ATOM 651 C CA . ALA A 1 82 ? 7.234 -13.366 -5.085 1.00 97.88 82 ALA A CA 1
ATOM 652 C C . ALA A 1 82 ? 6.043 -12.747 -4.335 1.00 97.88 82 ALA A C 1
ATOM 654 O O . ALA A 1 82 ? 4.917 -13.223 -4.478 1.00 97.88 82 ALA A O 1
ATOM 655 N N . ASN A 1 83 ? 6.278 -11.645 -3.617 1.00 95.62 83 ASN A N 1
ATOM 656 C CA . ASN A 1 83 ? 5.228 -10.908 -2.920 1.00 95.62 83 ASN A CA 1
ATOM 657 C C . ASN A 1 83 ? 4.201 -10.304 -3.893 1.00 95.62 83 ASN A C 1
ATOM 659 O O . ASN A 1 83 ? 3.000 -10.442 -3.683 1.00 95.62 83 ASN A O 1
ATOM 663 N N . ALA A 1 84 ? 4.652 -9.699 -4.996 1.00 96.06 84 ALA A N 1
ATOM 664 C CA . ALA A 1 84 ? 3.773 -9.143 -6.023 1.00 96.06 84 ALA A CA 1
ATOM 665 C C . ALA A 1 84 ? 2.823 -10.203 -6.606 1.00 96.06 84 ALA A C 1
ATOM 667 O O . ALA A 1 84 ? 1.617 -9.978 -6.705 1.00 96.06 84 ALA A O 1
ATOM 668 N N . ARG A 1 85 ? 3.344 -11.392 -6.934 1.00 96.19 85 ARG A N 1
ATOM 669 C CA . ARG A 1 85 ? 2.532 -12.517 -7.423 1.00 96.19 85 ARG A CA 1
ATOM 670 C C . ARG A 1 85 ? 1.507 -12.980 -6.393 1.00 96.19 85 ARG A C 1
ATOM 672 O O . ARG A 1 85 ? 0.365 -13.255 -6.753 1.00 96.19 85 ARG A O 1
ATOM 679 N N . GLU A 1 86 ? 1.893 -13.051 -5.121 1.00 94.31 86 GLU A N 1
ATOM 680 C CA . GLU A 1 86 ? 0.974 -13.412 -4.042 1.00 94.31 86 GLU A CA 1
ATOM 681 C C . GLU A 1 86 ? -0.144 -12.374 -3.868 1.00 94.31 86 GLU A C 1
ATOM 683 O O . GLU A 1 86 ? -1.313 -12.750 -3.760 1.00 94.31 86 GLU A O 1
ATOM 688 N N . ILE A 1 87 ? 0.192 -11.082 -3.901 1.00 92.94 87 ILE A N 1
ATOM 689 C CA . ILE A 1 87 ? -0.775 -9.981 -3.826 1.00 92.94 87 ILE A CA 1
ATOM 690 C C . ILE A 1 87 ? -1.786 -10.068 -4.972 1.00 92.94 87 ILE A C 1
ATOM 692 O O . ILE A 1 87 ? -2.991 -10.028 -4.717 1.00 92.94 87 ILE A O 1
ATOM 696 N N . VAL A 1 88 ? -1.319 -10.244 -6.213 1.00 93.00 88 VAL A N 1
ATOM 697 C CA . VAL A 1 88 ? -2.188 -10.377 -7.396 1.00 93.00 88 VAL A CA 1
ATOM 698 C C . VAL A 1 88 ? -3.109 -11.586 -7.265 1.00 93.00 88 VAL A C 1
ATOM 700 O O . VAL A 1 88 ? -4.304 -11.481 -7.534 1.00 93.00 88 VAL A O 1
ATOM 703 N N . LEU A 1 89 ? -2.584 -12.730 -6.821 1.00 91.31 89 LEU A N 1
ATOM 704 C CA . LEU A 1 89 ? -3.374 -13.946 -6.641 1.00 91.31 89 LEU A CA 1
ATOM 705 C C . LEU A 1 89 ? -4.459 -13.778 -5.565 1.00 91.31 89 LEU A C 1
ATOM 707 O O . LEU A 1 89 ? -5.581 -14.254 -5.734 1.00 91.31 89 LEU A O 1
ATOM 711 N N . ARG A 1 90 ? -4.138 -13.115 -4.449 1.00 88.50 90 ARG A N 1
ATOM 712 C CA . ARG A 1 90 ? -5.056 -12.950 -3.309 1.00 88.50 90 ARG A CA 1
ATOM 713 C C . ARG A 1 90 ? -6.103 -11.859 -3.515 1.00 88.50 90 ARG A C 1
ATOM 715 O O . ARG A 1 90 ? -7.176 -11.948 -2.919 1.00 88.50 90 ARG A O 1
ATOM 722 N N . ASN A 1 91 ? -5.814 -10.870 -4.356 1.00 89.00 91 ASN A N 1
ATOM 723 C CA . ASN A 1 91 ? -6.719 -9.764 -4.667 1.00 89.00 91 ASN A CA 1
ATOM 724 C C . ASN A 1 91 ? -7.528 -9.978 -5.950 1.00 89.00 91 ASN A C 1
ATOM 726 O O . ASN A 1 91 ? -8.093 -9.026 -6.475 1.00 89.00 91 ASN A O 1
ATOM 730 N N . GLN A 1 92 ? -7.627 -11.212 -6.452 1.00 88.12 92 GLN A N 1
ATOM 731 C CA . GLN A 1 92 ? -8.527 -11.498 -7.568 1.00 88.12 92 GLN A CA 1
ATOM 732 C C . GLN A 1 92 ? -9.985 -11.167 -7.198 1.00 88.12 92 GLN A C 1
ATOM 734 O O . GLN A 1 92 ? -10.407 -11.437 -6.061 1.00 88.12 92 GLN A O 1
ATOM 739 N N . PRO A 1 93 ? -10.761 -10.606 -8.142 1.00 86.44 93 PRO A N 1
ATOM 740 C CA . PRO A 1 93 ? -12.178 -10.355 -7.937 1.00 86.44 93 PRO A CA 1
ATOM 741 C C . PRO A 1 93 ? -12.928 -11.665 -7.688 1.00 86.44 93 PRO A C 1
ATOM 743 O O . PRO A 1 93 ? -12.592 -12.726 -8.226 1.00 86.44 93 PRO A O 1
ATOM 746 N N . LEU A 1 94 ? -13.971 -11.597 -6.867 1.00 84.25 94 LEU A N 1
ATOM 747 C CA . LEU A 1 94 ? -14.903 -12.706 -6.708 1.00 84.25 94 LEU A CA 1
ATOM 748 C C . LEU A 1 94 ? -15.728 -12.895 -8.001 1.00 84.25 94 LEU A C 1
ATOM 750 O O . LEU A 1 94 ? -15.994 -11.925 -8.711 1.00 84.25 94 LEU A O 1
ATOM 754 N N . PRO A 1 95 ? -16.175 -14.123 -8.332 1.00 83.19 95 PRO A N 1
ATOM 755 C CA . PRO A 1 95 ? -16.989 -14.353 -9.525 1.00 83.19 95 PRO A CA 1
ATOM 756 C C . PRO A 1 95 ? -18.232 -13.450 -9.569 1.00 83.19 95 PRO A C 1
ATOM 758 O O . PRO A 1 95 ? -19.064 -13.491 -8.664 1.00 83.19 95 PRO A O 1
ATOM 761 N N . GLY A 1 96 ? -18.347 -12.642 -10.629 1.00 79.88 96 GLY A N 1
ATOM 762 C CA . GLY A 1 96 ? -19.464 -11.711 -10.838 1.00 79.88 96 GLY A CA 1
ATOM 763 C C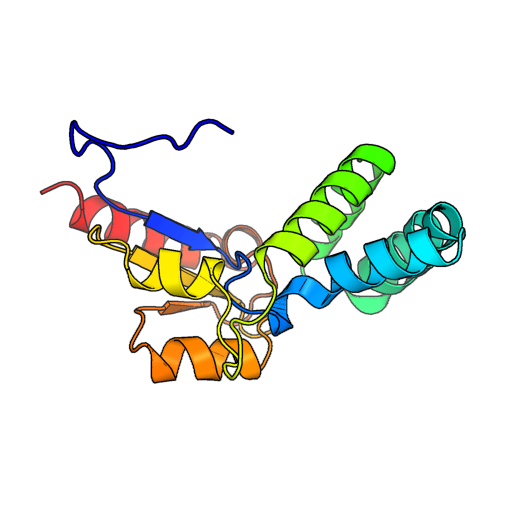 . GLY A 1 96 ? -19.437 -10.449 -9.966 1.00 79.88 96 GLY A C 1
ATOM 764 O O . GLY A 1 96 ? -20.461 -9.782 -9.853 1.00 79.88 96 GLY A O 1
ATOM 765 N N . ARG A 1 97 ? -18.303 -10.135 -9.331 1.00 78.75 97 ARG A N 1
ATOM 766 C CA . ARG A 1 97 ? -18.151 -9.060 -8.344 1.00 78.75 97 ARG A CA 1
ATOM 767 C C . ARG A 1 97 ? -16.848 -8.292 -8.564 1.00 78.75 97 ARG A C 1
ATOM 769 O O . ARG A 1 97 ? -15.870 -8.869 -9.026 1.00 78.75 97 ARG A O 1
ATOM 776 N N . SER A 1 98 ? -16.828 -7.002 -8.237 1.00 75.44 98 SER A N 1
ATOM 777 C CA . SER A 1 98 ? -15.597 -6.194 -8.266 1.00 75.44 98 SER A CA 1
ATOM 778 C C . SER A 1 98 ? -14.769 -6.367 -6.990 1.00 75.44 98 SER A C 1
ATOM 780 O O . SER A 1 98 ? -13.563 -6.126 -6.992 1.00 75.44 98 SER A O 1
ATOM 782 N N . GLU A 1 99 ? -15.390 -6.821 -5.900 1.00 83.44 99 GLU A N 1
ATOM 783 C CA . GLU A 1 99 ? -14.726 -6.988 -4.614 1.00 83.44 99 GLU A CA 1
ATOM 784 C C . GLU A 1 99 ? -13.811 -8.217 -4.599 1.00 83.44 99 GLU A C 1
ATOM 786 O O . GLU A 1 99 ? -14.148 -9.288 -5.115 1.00 83.44 99 GLU A O 1
ATOM 791 N N . SER A 1 100 ? -12.659 -8.082 -3.943 1.00 88.06 100 SER A N 1
ATOM 792 C CA . SER A 1 100 ? -11.746 -9.199 -3.712 1.00 88.06 100 SER A CA 1
ATOM 793 C C . SER A 1 100 ? -12.091 -9.946 -2.419 1.00 88.06 100 SER A C 1
ATOM 795 O O . SER A 1 100 ? -12.732 -9.416 -1.502 1.00 88.06 100 SER A O 1
ATOM 797 N N . ARG A 1 101 ? -11.594 -11.183 -2.283 1.00 87.62 101 ARG A N 1
ATOM 798 C CA . ARG A 1 101 ? -11.678 -11.916 -1.006 1.00 87.62 101 ARG A CA 1
ATOM 799 C C . ARG A 1 101 ? -10.987 -11.157 0.134 1.00 87.62 101 ARG A C 1
ATOM 801 O O . ARG A 1 101 ? -11.465 -11.225 1.265 1.00 87.62 101 ARG A O 1
ATOM 808 N N . MET A 1 102 ? -9.890 -10.454 -0.146 1.00 88.44 102 MET A N 1
ATOM 809 C CA . MET A 1 102 ? -9.161 -9.651 0.842 1.00 88.44 102 MET A CA 1
ATOM 810 C C . MET A 1 102 ? -10.016 -8.492 1.360 1.00 88.44 102 MET A C 1
ATOM 812 O O . MET A 1 102 ? -10.175 -8.356 2.574 1.00 88.44 102 MET A O 1
ATOM 816 N N . GLY A 1 103 ? -10.646 -7.736 0.457 1.00 91.12 103 GLY A N 1
ATOM 817 C CA . GLY A 1 103 ? -11.562 -6.649 0.801 1.00 91.12 103 GLY A CA 1
ATOM 818 C C . GLY A 1 103 ? -12.734 -7.127 1.650 1.00 91.12 103 GLY A C 1
ATOM 819 O O . GLY A 1 103 ? -12.999 -6.566 2.712 1.00 91.12 103 GLY A O 1
ATOM 820 N N . MET A 1 104 ? -13.374 -8.230 1.253 1.00 90.56 104 MET A N 1
ATOM 821 C CA . MET A 1 104 ? -14.469 -8.816 2.033 1.00 90.56 104 MET A CA 1
ATOM 822 C C . MET A 1 104 ? -14.005 -9.320 3.403 1.00 90.56 104 MET A C 1
ATOM 824 O O . MET A 1 104 ? -14.667 -9.073 4.406 1.00 90.56 104 MET A O 1
ATOM 828 N N . THR A 1 105 ? -12.829 -9.952 3.479 1.00 90.94 105 THR A N 1
ATOM 829 C CA . THR A 1 105 ? -12.255 -10.402 4.758 1.00 90.94 105 THR A CA 1
ATOM 830 C C . THR A 1 105 ? -12.015 -9.217 5.690 1.00 90.94 105 THR A C 1
ATOM 832 O O . THR A 1 105 ? -12.360 -9.280 6.870 1.00 90.94 105 THR A O 1
ATOM 835 N N . TYR A 1 106 ? -11.469 -8.117 5.164 1.00 93.06 106 TYR A N 1
ATOM 836 C CA . TYR A 1 106 ? -11.296 -6.881 5.917 1.00 93.06 106 TYR A CA 1
ATOM 837 C C . TYR A 1 106 ? -12.643 -6.312 6.380 1.00 93.06 106 TYR A C 1
ATOM 839 O O . TYR A 1 106 ? -12.792 -5.987 7.561 1.00 93.06 106 TYR A O 1
ATOM 847 N N . ALA A 1 107 ? -13.642 -6.251 5.494 1.00 92.25 107 ALA A N 1
ATOM 848 C CA . ALA A 1 107 ? -14.994 -5.791 5.807 1.00 92.25 107 ALA A CA 1
ATOM 849 C C . ALA A 1 107 ? -15.677 -6.638 6.893 1.00 92.25 107 ALA A C 1
ATOM 851 O O . ALA A 1 107 ? -16.354 -6.094 7.768 1.00 92.25 107 ALA A O 1
ATOM 852 N N . ASP A 1 108 ? -15.389 -7.936 6.942 1.00 92.44 108 ASP A N 1
ATOM 853 C CA . ASP A 1 108 ? -15.988 -8.863 7.900 1.00 92.44 108 ASP A CA 1
ATOM 854 C C . ASP A 1 108 ? -15.345 -8.858 9.293 1.00 92.44 108 ASP A C 1
ATOM 856 O O . ASP A 1 108 ? -15.988 -9.322 10.243 1.00 92.44 108 ASP A O 1
ATOM 860 N N . LEU A 1 109 ? -14.132 -8.304 9.456 1.00 91.81 109 LEU A N 1
ATOM 861 C CA . LEU A 1 109 ? -13.453 -8.211 10.758 1.00 91.81 109 LEU A CA 1
ATOM 862 C C . LEU A 1 109 ? -14.369 -7.594 11.830 1.00 91.81 109 LEU A C 1
ATOM 864 O O . LEU A 1 109 ? -14.916 -6.511 11.644 1.00 91.81 109 LEU A O 1
ATOM 868 N N . LYS A 1 110 ? -14.532 -8.255 12.976 1.00 91.31 110 LYS A N 1
ATOM 869 C CA . LYS A 1 110 ? -15.425 -7.763 14.045 1.00 91.31 110 LYS A CA 1
ATOM 870 C C . LYS A 1 110 ? -14.751 -6.806 15.025 1.00 91.31 110 LYS A C 1
ATOM 872 O O . LYS A 1 110 ? -15.426 -6.213 15.857 1.00 91.31 110 LYS A O 1
ATOM 877 N N . VAL A 1 111 ? -13.434 -6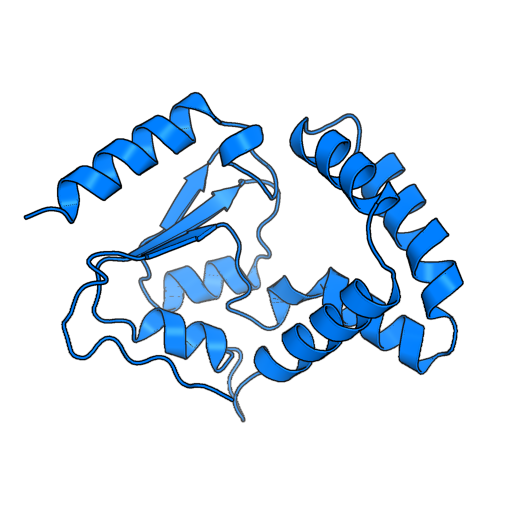.656 14.924 1.00 93.38 111 VAL A N 1
ATOM 878 C CA . VAL A 1 111 ? -12.677 -5.693 15.726 1.00 93.38 111 VAL A CA 1
ATOM 879 C C . VAL A 1 111 ? -12.854 -4.278 15.163 1.00 93.38 111 VAL A C 1
ATOM 881 O O . VAL A 1 111 ? -12.986 -4.131 13.942 1.00 93.38 111 VAL A O 1
ATOM 884 N N . PRO A 1 112 ? -12.822 -3.237 16.017 1.00 95.69 112 PRO A N 1
ATOM 885 C CA . PRO A 1 112 ? -12.672 -1.857 15.579 1.00 95.69 112 PRO A CA 1
ATOM 886 C C . PRO A 1 112 ? -11.577 -1.729 14.520 1.00 95.69 112 PRO A C 1
ATOM 888 O O . PRO A 1 112 ? -10.462 -2.225 14.695 1.00 95.69 112 PRO A O 1
ATOM 891 N N . LYS A 1 113 ? -11.886 -1.077 13.404 1.00 96.25 113 LYS A N 1
ATOM 892 C CA . LYS A 1 113 ? -10.946 -0.947 12.292 1.00 96.25 113 LYS A CA 1
ATOM 893 C C . LYS A 1 113 ? -11.083 0.376 11.578 1.00 96.25 113 LYS A C 1
ATOM 895 O O . LYS A 1 113 ? -12.148 0.990 11.575 1.00 96.25 113 LYS A O 1
ATOM 900 N N . VAL A 1 114 ? -9.980 0.791 10.978 1.00 97.19 114 VAL A N 1
ATOM 901 C CA . VAL A 1 114 ? -9.910 1.976 10.133 1.00 97.19 114 VAL A CA 1
ATOM 902 C C . VAL A 1 114 ? -9.013 1.699 8.939 1.00 97.19 114 VAL A C 1
ATOM 904 O O . VAL A 1 114 ? -7.979 1.036 9.071 1.00 97.19 114 VAL A O 1
ATOM 907 N N . PHE A 1 115 ? -9.428 2.200 7.780 1.00 96.94 115 PHE A N 1
ATOM 908 C CA . PHE A 1 115 ? -8.601 2.266 6.585 1.00 96.94 115 PHE A CA 1
ATOM 909 C C . PHE A 1 115 ? -8.032 3.681 6.431 1.00 96.94 115 PHE A C 1
ATOM 911 O O . PHE A 1 115 ? -8.774 4.654 6.330 1.00 96.94 115 PHE A O 1
ATOM 918 N N . CYS A 1 116 ? -6.716 3.818 6.461 1.00 97.25 116 CYS A N 1
ATOM 919 C CA . CYS A 1 116 ? -5.997 5.082 6.365 1.00 97.25 116 CYS A CA 1
ATOM 920 C C . CYS A 1 116 ? -5.393 5.223 4.970 1.00 97.25 116 CYS A C 1
ATOM 922 O O . CYS A 1 116 ? -4.767 4.280 4.491 1.00 97.25 116 CYS A O 1
ATOM 924 N N . TRP A 1 117 ? -5.535 6.401 4.364 1.00 96.56 117 TRP A N 1
ATOM 925 C CA . TRP A 1 117 ? -5.029 6.667 3.017 1.00 96.56 117 TRP A CA 1
ATOM 926 C C . TRP A 1 117 ? -4.667 8.136 2.798 1.00 96.56 117 TRP A C 1
ATOM 928 O O . TRP A 1 117 ? -5.208 9.023 3.468 1.00 96.56 117 TRP A O 1
ATOM 938 N N . GLY A 1 118 ? -3.730 8.388 1.889 1.00 95.75 118 GLY A N 1
ATOM 939 C CA . GLY A 1 118 ? -3.329 9.713 1.440 1.00 95.75 118 GLY A CA 1
ATOM 940 C C . GLY A 1 118 ? -4.155 10.205 0.256 1.00 95.75 118 GLY A C 1
ATOM 941 O O . GLY A 1 118 ? -4.487 9.444 -0.646 1.00 95.75 118 GLY A O 1
ATOM 942 N N . SER A 1 119 ? -4.485 11.496 0.242 1.00 94.44 119 SER A N 1
ATOM 943 C CA . SER A 1 119 ? -5.325 12.115 -0.794 1.00 94.44 119 SER A CA 1
ATOM 944 C C . SER A 1 119 ? -4.848 11.915 -2.240 1.00 94.44 119 SER A C 1
ATOM 946 O O . SER A 1 119 ? -5.654 12.077 -3.147 1.00 94.44 119 SER A O 1
ATOM 948 N N . GLU A 1 120 ? -3.575 11.575 -2.454 1.00 91.81 120 GLU A N 1
ATOM 949 C CA . GLU A 1 120 ? -2.929 11.519 -3.772 1.00 91.81 120 GLU A CA 1
ATOM 950 C C . GLU A 1 120 ? -2.590 10.096 -4.253 1.00 91.81 120 GLU A C 1
ATOM 952 O O . GLU A 1 120 ? -1.934 9.945 -5.283 1.00 91.81 120 GLU A O 1
ATOM 957 N N . SER A 1 121 ? -2.960 9.050 -3.507 1.00 87.94 121 SER A N 1
ATOM 958 C CA . SER A 1 121 ? -2.556 7.662 -3.803 1.00 87.94 121 SER A CA 1
ATOM 959 C C . SER A 1 121 ? -3.708 6.697 -4.083 1.00 87.94 121 SER A C 1
ATOM 961 O O . SER A 1 121 ? -3.485 5.673 -4.729 1.00 87.94 121 SER A O 1
ATOM 963 N N . LEU A 1 122 ? -4.924 6.991 -3.616 1.00 87.19 122 LEU A N 1
ATOM 964 C CA . LEU A 1 122 ? -6.035 6.043 -3.687 1.00 87.19 122 LEU A CA 1
ATOM 965 C C . LEU A 1 122 ? -6.663 5.989 -5.087 1.00 87.19 122 LEU A C 1
ATOM 967 O O . LEU A 1 122 ? -6.992 7.023 -5.668 1.00 87.19 122 LEU A O 1
ATOM 971 N N . ALA A 1 123 ? -6.881 4.780 -5.607 1.00 85.38 123 ALA A N 1
ATOM 972 C CA . ALA A 1 123 ? -7.627 4.572 -6.845 1.00 85.38 123 ALA A CA 1
ATOM 973 C C . ALA A 1 123 ? -9.135 4.822 -6.645 1.00 85.38 123 ALA A C 1
ATOM 975 O O . ALA A 1 123 ? -9.687 4.506 -5.590 1.00 85.38 123 ALA A O 1
ATOM 976 N N . GLU A 1 124 ? -9.829 5.315 -7.678 1.00 83.81 124 GLU A N 1
ATOM 977 C CA . GLU A 1 124 ? -11.279 5.59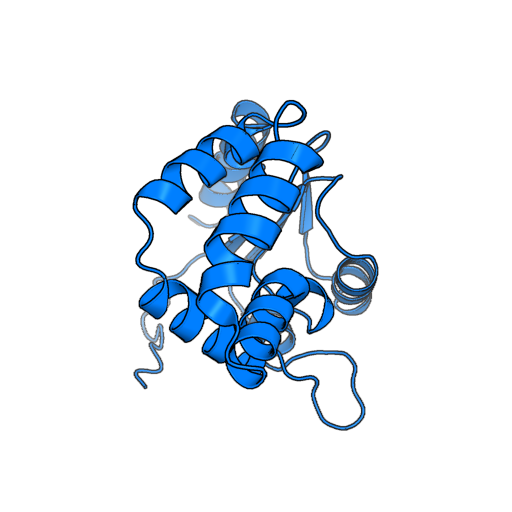1 -7.622 1.00 83.81 124 GLU A CA 1
ATOM 978 C C . GLU A 1 124 ? -12.092 4.357 -7.197 1.00 83.81 124 GLU A C 1
ATOM 980 O O . GLU A 1 124 ? -12.885 4.432 -6.263 1.00 83.81 124 GLU A O 1
ATOM 985 N N . GLY A 1 125 ? -11.809 3.186 -7.781 1.00 84.62 125 GLY A N 1
ATOM 986 C CA . GLY A 1 125 ? -12.524 1.945 -7.449 1.00 84.62 125 GLY A CA 1
ATOM 987 C C . GLY A 1 125 ? -12.353 1.480 -5.995 1.00 84.62 125 GLY A C 1
ATOM 988 O O . GLY A 1 125 ? -13.174 0.717 -5.487 1.00 84.62 125 GLY A O 1
ATOM 989 N N . MET A 1 126 ? -11.311 1.945 -5.302 1.00 87.81 126 MET A N 1
ATOM 990 C CA . MET A 1 126 ? -11.125 1.674 -3.879 1.00 87.81 126 MET A CA 1
ATOM 991 C C . MET A 1 126 ? -11.968 2.612 -3.009 1.00 87.81 126 MET A C 1
ATOM 993 O O . MET A 1 126 ? -12.512 2.181 -1.991 1.00 87.81 126 MET A O 1
ATOM 997 N N . LEU A 1 127 ? -12.146 3.869 -3.423 1.00 87.88 127 LEU A N 1
ATOM 998 C CA . LEU A 1 127 ? -13.077 4.778 -2.757 1.00 87.88 127 LEU A CA 1
ATOM 999 C C . LEU A 1 127 ? -14.518 4.263 -2.879 1.00 87.88 127 LEU A C 1
ATOM 1001 O O . LEU A 1 127 ? -15.203 4.152 -1.863 1.00 87.88 127 LEU A O 1
ATOM 1005 N N . ASP A 1 128 ? -14.917 3.825 -4.077 1.00 89.62 128 ASP A N 1
ATOM 1006 C CA . ASP A 1 128 ? -16.227 3.207 -4.317 1.00 89.62 128 ASP A CA 1
ATOM 1007 C C . ASP A 1 128 ? -16.461 1.999 -3.397 1.00 89.62 128 ASP A C 1
ATOM 1009 O O . ASP A 1 128 ? -17.536 1.835 -2.818 1.00 89.62 128 ASP A O 1
ATOM 1013 N N . PHE A 1 129 ? -15.440 1.152 -3.215 1.00 89.81 129 PHE A N 1
ATOM 1014 C CA . PHE A 1 129 ? -15.513 0.006 -2.310 1.00 89.81 129 PHE A CA 1
ATOM 1015 C C . PHE A 1 129 ? -15.697 0.428 -0.845 1.00 89.81 129 PHE A C 1
ATOM 1017 O O . PHE A 1 129 ? -16.532 -0.147 -0.138 1.00 89.81 129 PHE A O 1
ATOM 1024 N N . LEU A 1 130 ? -14.934 1.418 -0.373 1.00 90.69 130 LEU A N 1
ATOM 1025 C CA . LEU A 1 130 ? -15.043 1.929 0.997 1.00 90.69 130 LEU A CA 1
ATOM 1026 C C . LEU A 1 130 ? -16.440 2.496 1.276 1.00 90.69 130 LEU A C 1
ATOM 1028 O O . LEU A 1 130 ? -17.017 2.214 2.331 1.00 90.69 130 LEU A O 1
ATOM 1032 N N . GLU A 1 131 ? -16.999 3.235 0.319 1.00 89.94 131 GLU A N 1
ATOM 1033 C CA . GLU A 1 131 ? -18.342 3.807 0.407 1.00 89.94 131 GLU A CA 1
ATOM 1034 C C . GLU A 1 131 ? -19.425 2.720 0.373 1.00 89.94 131 GLU A C 1
ATOM 1036 O O . GLU A 1 131 ? -20.266 2.654 1.275 1.00 89.94 131 GLU A O 1
ATOM 1041 N N . ALA A 1 132 ? -19.364 1.803 -0.598 1.00 88.31 132 ALA A N 1
ATOM 1042 C CA . ALA A 1 132 ? -20.336 0.720 -0.758 1.00 88.31 132 ALA A CA 1
ATOM 1043 C C . ALA A 1 132 ? -20.393 -0.221 0.456 1.00 88.31 132 ALA A C 1
ATOM 1045 O O . ALA A 1 132 ? -21.450 -0.759 0.788 1.00 88.31 132 ALA A O 1
ATOM 1046 N N . THR A 1 133 ? -19.265 -0.412 1.143 1.00 86.88 133 THR A N 1
ATOM 1047 C CA . THR A 1 133 ? -19.175 -1.254 2.347 1.00 86.88 133 THR A CA 1
ATOM 1048 C C . THR A 1 133 ? -19.388 -0.487 3.651 1.00 86.88 133 THR A C 1
ATOM 1050 O O . THR A 1 133 ? -19.392 -1.102 4.720 1.00 86.88 133 THR A O 1
ATOM 1053 N N . SER A 1 134 ? -19.583 0.838 3.588 1.00 90.31 134 SER A N 1
ATOM 1054 C CA . SER A 1 134 ? -19.685 1.716 4.764 1.00 90.31 134 SER A CA 1
ATOM 1055 C C . SER A 1 134 ? -18.516 1.534 5.743 1.00 90.31 134 SER A C 1
ATOM 1057 O O . SER A 1 134 ? -18.679 1.604 6.966 1.00 90.31 134 SER A O 1
ATOM 1059 N N . LEU A 1 135 ? -17.323 1.255 5.212 1.00 92.50 135 LEU A N 1
ATOM 1060 C CA . LEU A 1 135 ? -16.122 1.058 6.008 1.00 92.50 135 LEU A CA 1
ATOM 1061 C C . LEU A 1 135 ? -15.621 2.398 6.536 1.00 92.50 135 LEU A C 1
ATOM 1063 O O . LEU A 1 135 ? -15.417 3.343 5.781 1.00 92.50 135 LEU A O 1
ATOM 1067 N N . TYR A 1 136 ? -15.355 2.476 7.839 1.00 95.12 136 TYR A N 1
ATOM 1068 C CA . TYR A 1 136 ? -14.741 3.676 8.392 1.00 95.12 136 TYR A CA 1
ATOM 1069 C C . TYR A 1 136 ? -13.321 3.858 7.840 1.00 95.12 136 TYR A C 1
ATOM 1071 O O . TYR A 1 136 ? -12.462 2.978 7.969 1.00 95.12 136 TYR A O 1
ATOM 1079 N N . HIS A 1 137 ? -13.062 5.029 7.262 1.00 96.25 137 HIS A N 1
ATOM 1080 C CA . HIS A 1 137 ? -11.767 5.373 6.694 1.00 96.25 137 HIS A CA 1
ATOM 1081 C C . HIS A 1 137 ? -11.334 6.795 7.060 1.00 96.25 137 HIS A C 1
ATOM 1083 O O . HIS A 1 137 ? -12.144 7.686 7.320 1.00 96.25 137 HIS A O 1
ATOM 1089 N N . LYS A 1 138 ? -10.020 7.018 7.069 1.00 96.81 138 LYS A N 1
ATOM 1090 C CA . LYS A 1 138 ? -9.395 8.303 7.366 1.00 96.81 138 LYS A CA 1
ATOM 1091 C C . LYS A 1 138 ? -8.501 8.730 6.207 1.00 96.81 138 LYS A C 1
ATOM 1093 O O . LYS A 1 138 ? -7.415 8.185 6.023 1.00 96.81 138 LYS A O 1
ATOM 1098 N N . LYS A 1 139 ? -8.951 9.760 5.488 1.00 96.88 139 LYS A N 1
ATOM 1099 C CA . LYS A 1 139 ? -8.123 10.494 4.528 1.00 96.88 139 LYS A CA 1
ATOM 1100 C C . LYS A 1 139 ? -7.133 11.398 5.268 1.00 96.88 139 LYS A C 1
ATOM 1102 O O . LYS A 1 139 ? -7.515 12.098 6.216 1.00 96.88 139 LYS A O 1
ATOM 1107 N N . PHE A 1 140 ? -5.888 11.407 4.810 1.00 97.25 140 PHE A N 1
ATOM 1108 C CA . PHE A 1 140 ? -4.846 12.350 5.198 1.00 97.25 140 PHE A CA 1
ATOM 1109 C C . PHE A 1 140 ? -4.518 13.238 4.008 1.00 97.25 140 PHE A C 1
ATOM 1111 O O . PHE A 1 140 ? -4.229 12.741 2.925 1.00 97.25 140 PHE A O 1
ATOM 1118 N N . GLU A 1 141 ? -4.577 14.551 4.211 1.00 95.75 141 GLU A N 1
ATOM 1119 C CA . GLU A 1 141 ? -4.430 15.506 3.121 1.00 95.75 141 GLU A CA 1
ATOM 1120 C C . GLU A 1 141 ? -3.534 16.688 3.526 1.00 95.75 141 GLU A C 1
ATOM 1122 O O . GLU A 1 141 ? -3.665 17.215 4.636 1.00 95.75 141 GLU A O 1
ATOM 1127 N N . PRO A 1 142 ? -2.630 17.137 2.643 1.00 93.81 142 PRO A N 1
ATOM 1128 C CA . PRO A 1 142 ? -2.176 16.399 1.460 1.00 93.81 142 PRO A CA 1
ATOM 1129 C C . PRO A 1 142 ? -1.176 15.279 1.825 1.00 93.81 142 PRO A C 1
ATOM 1131 O O . PRO A 1 142 ? -0.280 15.503 2.639 1.00 93.81 142 PRO A O 1
ATOM 1134 N N . ALA A 1 143 ? -1.339 14.069 1.284 1.00 94.81 143 ALA A N 1
ATOM 1135 C CA . ALA A 1 143 ? -0.424 12.942 1.515 1.00 94.81 143 ALA A CA 1
ATOM 1136 C C . ALA A 1 143 ? -0.462 11.930 0.361 1.00 94.81 143 ALA A C 1
ATOM 1138 O O . ALA A 1 143 ? -1.503 11.768 -0.275 1.00 94.81 143 ALA A O 1
ATOM 1139 N N . PHE A 1 144 ? 0.650 11.226 0.139 1.00 93.19 144 PHE A N 1
ATOM 1140 C CA . PHE A 1 144 ? 0.725 10.084 -0.777 1.00 93.19 144 PHE A CA 1
ATOM 1141 C C . PHE A 1 144 ? 0.568 8.762 -0.001 1.00 93.19 144 PHE A C 1
ATOM 1143 O O . PHE A 1 144 ? 0.002 8.755 1.092 1.00 93.19 144 PHE A O 1
ATOM 1150 N N . HIS A 1 145 ? 1.120 7.663 -0.528 1.00 90.56 145 HIS A N 1
ATOM 1151 C CA . HIS A 1 145 ? 0.913 6.287 -0.052 1.00 90.56 145 HIS A CA 1
ATOM 1152 C C . HIS A 1 145 ? 1.311 6.012 1.414 1.00 90.56 145 HIS A C 1
ATOM 1154 O O . HIS A 1 145 ? 0.892 5.025 2.018 1.00 90.56 145 HIS A O 1
ATOM 1160 N N . TRP A 1 146 ? 2.122 6.886 2.026 1.00 94.06 146 TRP A N 1
ATOM 1161 C CA . TRP A 1 146 ? 2.569 6.738 3.415 1.00 94.06 146 TRP A CA 1
ATOM 1162 C C . TRP A 1 146 ? 2.224 7.960 4.275 1.00 94.06 146 TRP A C 1
ATOM 1164 O O . TRP A 1 146 ? 3.109 8.753 4.628 1.00 94.06 146 TRP A O 1
ATOM 1174 N N . PRO A 1 147 ? 0.958 8.088 4.719 1.00 95.69 147 PRO A N 1
ATOM 1175 C CA . PRO A 1 147 ? 0.515 9.199 5.558 1.00 95.69 147 PRO A CA 1
ATOM 1176 C C . PRO A 1 147 ? 1.308 9.374 6.857 1.00 95.69 147 PRO A C 1
ATOM 1178 O O . PRO A 1 147 ? 1.441 10.492 7.352 1.00 95.69 147 PRO A O 1
ATOM 1181 N N . MET A 1 148 ? 1.875 8.296 7.407 1.00 96.44 148 MET A N 1
ATOM 1182 C CA . MET A 1 148 ? 2.715 8.367 8.607 1.00 96.44 148 MET A CA 1
ATOM 1183 C C . MET A 1 148 ? 4.051 9.087 8.384 1.00 96.44 148 MET A C 1
ATOM 1185 O O . MET A 1 148 ? 4.679 9.513 9.350 1.00 96.44 148 MET A O 1
ATOM 1189 N N . ILE A 1 149 ? 4.485 9.229 7.130 1.00 95.50 149 ILE A N 1
ATOM 1190 C CA . ILE A 1 149 ? 5.673 9.995 6.747 1.00 95.50 149 ILE A CA 1
ATOM 1191 C C . ILE A 1 149 ? 5.252 11.394 6.305 1.00 95.50 149 ILE A C 1
ATOM 1193 O O . ILE A 1 149 ? 5.750 12.379 6.846 1.00 95.50 149 ILE A O 1
ATOM 1197 N N . ASP A 1 150 ? 4.310 11.485 5.366 1.00 95.12 150 ASP A N 1
ATOM 1198 C CA . ASP A 1 150 ? 3.952 12.762 4.742 1.00 95.12 150 ASP A CA 1
ATOM 1199 C C . ASP A 1 150 ? 3.139 13.662 5.685 1.00 95.12 150 ASP A C 1
ATOM 1201 O O . ASP A 1 150 ? 3.225 14.887 5.615 1.00 95.12 150 ASP A O 1
ATOM 1205 N N . ARG A 1 151 ? 2.369 13.081 6.613 1.00 96.38 151 ARG A N 1
ATOM 1206 C CA . ARG A 1 151 ? 1.529 13.787 7.596 1.00 96.38 151 ARG A CA 1
ATOM 1207 C C . ARG A 1 151 ? 1.701 13.215 9.001 1.00 96.38 151 ARG A C 1
ATOM 1209 O O . ARG A 1 151 ? 0.722 13.005 9.714 1.00 96.38 151 ARG A O 1
ATOM 1216 N N . ALA A 1 152 ? 2.954 13.014 9.410 1.00 96.75 152 ALA A N 1
ATOM 1217 C CA . ALA A 1 152 ? 3.327 12.363 10.666 1.00 96.75 152 ALA A CA 1
ATOM 1218 C C . ALA A 1 152 ? 2.542 12.868 11.891 1.00 96.75 152 ALA A C 1
ATOM 1220 O O . ALA A 1 152 ? 1.911 12.068 12.576 1.00 96.75 152 ALA A O 1
ATOM 1221 N N . GLU A 1 153 ? 2.516 14.177 12.157 1.00 97.50 153 GLU A N 1
ATOM 1222 C CA . GLU A 1 153 ? 1.813 14.726 13.329 1.00 97.50 153 GLU A CA 1
ATOM 1223 C C . GLU A 1 153 ? 0.314 14.381 13.318 1.00 97.50 153 GLU A C 1
ATOM 1225 O O . GLU A 1 153 ? -0.224 13.852 14.295 1.00 97.50 153 GLU A O 1
ATOM 1230 N N . GLY A 1 154 ? -0.353 14.602 12.182 1.00 97.69 154 GLY A N 1
ATOM 1231 C CA . GLY A 1 154 ? -1.768 14.282 12.012 1.00 97.69 154 GLY A CA 1
ATOM 1232 C C . GLY A 1 154 ? -2.048 12.782 12.116 1.00 97.69 154 GLY A C 1
ATOM 1233 O O . GLY A 1 154 ? -3.011 12.376 12.774 1.00 97.69 154 GLY A O 1
ATOM 1234 N N . PHE A 1 155 ? -1.194 11.958 11.507 1.00 98.12 155 PHE A N 1
ATOM 1235 C CA . PHE A 1 155 ? -1.294 10.504 11.529 1.00 98.12 155 PHE A CA 1
ATOM 1236 C C . PHE A 1 155 ? -1.100 9.938 12.935 1.00 98.12 155 PHE A C 1
ATOM 1238 O O . PHE A 1 155 ? -1.971 9.225 13.430 1.00 98.12 155 PHE A O 1
ATOM 1245 N N . TYR A 1 156 ? -0.009 10.284 13.618 1.00 98.31 156 TYR A N 1
ATOM 1246 C CA . TYR A 1 156 ? 0.278 9.766 14.955 1.00 98.31 156 TYR A CA 1
ATOM 1247 C C . TYR A 1 156 ? -0.676 10.329 16.014 1.00 98.31 156 TYR A C 1
ATOM 1249 O O . TYR A 1 156 ? -1.071 9.601 16.928 1.00 98.31 156 TYR A O 1
ATOM 1257 N N . GLY A 1 157 ? -1.138 11.574 15.862 1.00 98.12 157 GLY A N 1
ATOM 1258 C CA . GLY A 1 157 ? -2.206 12.127 16.694 1.00 98.12 157 GLY A CA 1
ATOM 1259 C C . GLY A 1 157 ? -3.525 11.364 16.533 1.00 98.12 157 GLY A C 1
ATOM 1260 O O . GLY A 1 157 ? -4.198 11.067 17.521 1.00 98.12 157 GLY A O 1
ATOM 1261 N N . PHE A 1 158 ? -3.889 11.001 15.298 1.00 98.19 158 PHE A N 1
ATOM 1262 C CA . PHE A 1 158 ? -5.031 10.126 15.027 1.00 98.19 158 PHE A CA 1
ATOM 1263 C C . PHE A 1 158 ? -4.831 8.724 15.614 1.00 98.19 158 PHE A C 1
ATOM 1265 O O . PHE A 1 158 ? -5.698 8.253 16.350 1.00 98.19 158 PHE A O 1
ATOM 1272 N N . LEU A 1 159 ? -3.686 8.091 15.347 1.00 97.69 159 LEU A N 1
ATOM 1273 C CA . LEU A 1 159 ? -3.374 6.742 15.811 1.00 97.69 159 LEU A CA 1
ATOM 1274 C C . LEU A 1 159 ? -3.440 6.652 17.338 1.00 97.69 159 LEU A C 1
ATOM 1276 O O . LEU A 1 159 ? -4.040 5.725 17.866 1.00 97.69 159 LEU A O 1
ATOM 1280 N N . SER A 1 160 ? -2.904 7.643 18.056 1.00 97.75 160 SER A N 1
ATOM 1281 C CA . SER A 1 160 ? -2.985 7.695 19.519 1.00 97.75 160 SER A CA 1
ATOM 1282 C C . SER A 1 160 ? -4.432 7.711 20.026 1.00 97.75 160 SER A C 1
ATOM 1284 O O . SER A 1 160 ? -4.758 7.001 20.976 1.00 97.75 160 SER A O 1
ATOM 1286 N N . ARG A 1 161 ? -5.324 8.481 19.385 1.00 97.31 161 ARG A N 1
ATOM 1287 C CA . ARG A 1 161 ? -6.754 8.502 19.739 1.00 97.31 161 ARG A CA 1
ATOM 1288 C C . ARG A 1 161 ? -7.440 7.178 19.420 1.00 97.31 161 ARG A C 1
ATOM 1290 O O . ARG A 1 161 ? -8.201 6.693 20.249 1.00 97.31 161 ARG A O 1
ATOM 1297 N N . PHE A 1 162 ? -7.143 6.588 18.263 1.00 97.12 162 PHE A N 1
ATOM 1298 C CA . PHE A 1 162 ? -7.671 5.276 17.895 1.00 97.12 162 PHE A CA 1
ATOM 1299 C C . PHE A 1 162 ? -7.247 4.204 18.908 1.00 97.12 162 PHE A C 1
ATOM 1301 O O . PHE A 1 162 ? -8.094 3.477 19.416 1.00 97.12 162 PHE A O 1
ATOM 1308 N N . LEU A 1 163 ? -5.963 4.163 19.279 1.00 95.50 163 LEU A N 1
ATOM 1309 C CA . LEU A 1 163 ? -5.445 3.223 20.276 1.00 95.50 163 LEU A CA 1
ATOM 1310 C C . LEU A 1 163 ? -6.136 3.375 21.636 1.00 95.50 163 LEU A C 1
ATOM 1312 O O . LEU A 1 163 ? -6.482 2.369 22.242 1.00 95.50 163 LEU A O 1
ATOM 1316 N N . LYS A 1 164 ? -6.397 4.606 22.090 1.00 96.19 164 LYS A N 1
ATOM 1317 C CA . LYS A 1 164 ? -7.157 4.843 23.328 1.00 96.19 164 LYS A CA 1
ATOM 1318 C C . LYS A 1 164 ? -8.594 4.332 23.228 1.00 96.19 164 LYS A C 1
ATOM 1320 O O . LYS A 1 164 ? -9.088 3.757 24.182 1.00 96.19 164 LYS A O 1
ATOM 1325 N N . SER A 1 165 ? -9.242 4.489 22.071 1.00 95.00 165 SER A N 1
ATOM 1326 C CA . SER A 1 165 ? -10.634 4.051 21.877 1.00 95.00 165 SER A CA 1
ATOM 1327 C C . SER A 1 165 ? -10.841 2.532 21.849 1.00 95.00 165 SER A C 1
ATOM 1329 O O . SER A 1 165 ? -11.981 2.087 21.886 1.00 95.00 165 SER A O 1
ATOM 1331 N N . VAL A 1 166 ? -9.766 1.743 21.752 1.00 93.62 166 VAL A N 1
ATOM 1332 C CA . VAL A 1 166 ? -9.825 0.270 21.685 1.00 93.62 166 VAL A CA 1
ATOM 1333 C C . VAL A 1 166 ? -9.185 -0.414 22.899 1.00 93.62 166 VAL A C 1
ATOM 1335 O O . VAL A 1 166 ? -9.004 -1.629 22.893 1.00 93.62 166 VAL A O 1
ATOM 1338 N N . GLN A 1 167 ? -8.765 0.358 23.904 1.00 82.38 167 GLN A N 1
ATOM 1339 C CA . GLN A 1 167 ? -8.173 -0.163 25.141 1.00 82.38 167 GLN A CA 1
ATOM 1340 C C . GLN A 1 167 ? -9.209 -0.469 26.233 1.00 82.38 167 GLN A C 1
ATOM 1342 O O . GLN A 1 167 ? -8.855 -1.151 27.196 1.00 82.38 167 GLN A O 1
ATOM 1347 N N . ASP A 1 168 ? -10.450 -0.019 26.046 1.00 58.69 168 ASP A N 1
ATOM 1348 C CA . ASP A 1 168 ? -11.606 -0.307 26.904 1.00 58.69 168 ASP A CA 1
ATOM 1349 C C . ASP A 1 168 ? -12.341 -1.585 26.448 1.00 58.69 168 ASP A C 1
ATOM 1351 O O . ASP A 1 168 ? -12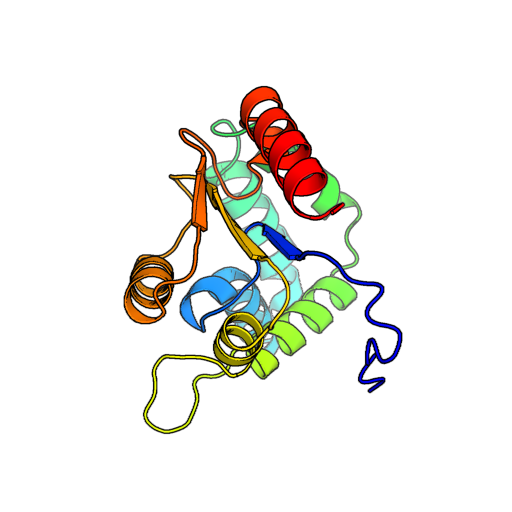.868 -2.312 27.324 1.00 58.69 168 ASP A O 1
#